Protein AF-A0A969F744-F1 (afdb_monomer_lite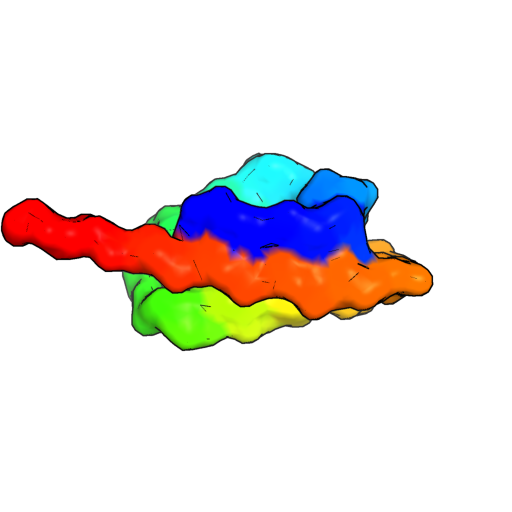)

pLDDT: mean 96.56, std 3.86, range [72.31, 98.5]

Structure (mmCIF, N/CA/C/O backbone):
data_AF-A0A969F744-F1
#
_entry.id   AF-A0A969F744-F1
#
loop_
_atom_site.group_PDB
_atom_site.id
_atom_site.type_symbol
_atom_site.label_atom_id
_atom_site.label_alt_id
_atom_site.label_comp_id
_atom_site.label_asym_id
_atom_site.label_entity_id
_atom_site.label_seq_id
_atom_site.pdbx_PDB_ins_code
_atom_site.Cartn_x
_atom_site.Cartn_y
_atom_site.Cartn_z
_atom_site.occupancy
_atom_site.B_iso_or_equiv
_atom_site.auth_seq_id
_atom_site.auth_comp_id
_atom_site.auth_asym_id
_atom_site.auth_atom_id
_atom_site.pdbx_PDB_model_num
ATOM 1 N N . MET A 1 1 ? -8.058 1.887 -1.271 1.00 94.62 1 MET A N 1
ATOM 2 C CA . MET A 1 1 ? -6.631 2.225 -1.446 1.00 94.62 1 MET A CA 1
ATOM 3 C C . MET A 1 1 ? -6.467 3.020 -2.727 1.00 94.62 1 MET A C 1
ATOM 5 O O . MET A 1 1 ? -7.098 2.675 -3.717 1.00 94.62 1 MET A O 1
ATOM 9 N N . LEU A 1 2 ? -5.645 4.065 -2.699 1.00 97.44 2 LEU A N 1
ATOM 10 C CA . LEU A 1 2 ? -5.138 4.746 -3.892 1.00 97.44 2 LEU A CA 1
ATOM 11 C C . LEU A 1 2 ? -3.606 4.652 -3.873 1.00 97.44 2 LEU A C 1
ATOM 13 O O . LEU A 1 2 ? -3.007 4.855 -2.818 1.00 97.44 2 LEU A O 1
ATOM 17 N N . CYS A 1 3 ? -2.987 4.331 -5.009 1.00 96.81 3 CYS A N 1
ATOM 18 C CA . CYS A 1 3 ? -1.534 4.203 -5.173 1.00 96.81 3 CYS A CA 1
ATOM 19 C C . CYS A 1 3 ? -1.059 4.917 -6.444 1.00 96.81 3 CYS A C 1
ATOM 21 O O . CYS A 1 3 ? -1.826 5.040 -7.400 1.00 96.81 3 CYS A O 1
ATOM 23 N N . SER A 1 4 ? 0.206 5.345 -6.463 1.00 97.88 4 SER A N 1
ATOM 24 C CA . SER A 1 4 ? 0.927 5.647 -7.705 1.00 97.88 4 SER A CA 1
ATOM 25 C C . SER A 1 4 ? 1.433 4.370 -8.394 1.00 97.88 4 SER A C 1
ATOM 27 O O . SER A 1 4 ? 1.453 3.277 -7.815 1.00 97.88 4 SER A O 1
ATOM 29 N N . ASP A 1 5 ? 1.878 4.520 -9.637 1.00 97.31 5 ASP A N 1
ATOM 30 C CA . ASP A 1 5 ? 2.581 3.506 -10.427 1.00 97.31 5 ASP A CA 1
ATOM 31 C C . ASP A 1 5 ? 3.919 3.082 -9.810 1.00 97.31 5 ASP A C 1
ATOM 33 O O . ASP A 1 5 ? 4.287 1.914 -9.929 1.00 97.31 5 ASP A O 1
ATOM 37 N N . GLY A 1 6 ? 4.572 3.950 -9.033 1.00 97.81 6 GLY A N 1
ATOM 38 C CA . GLY A 1 6 ? 5.721 3.566 -8.208 1.00 97.81 6 GLY A CA 1
ATOM 39 C C . GLY A 1 6 ? 5.463 2.398 -7.239 1.00 97.81 6 GLY A C 1
ATOM 40 O O . GLY A 1 6 ? 6.411 1.697 -6.884 1.00 97.81 6 GLY A O 1
ATOM 41 N N . LEU A 1 7 ? 4.209 2.131 -6.841 1.00 98.12 7 LEU A N 1
ATOM 42 C CA . LEU A 1 7 ? 3.834 0.902 -6.123 1.00 98.12 7 LEU A CA 1
ATOM 43 C C . LEU A 1 7 ? 3.242 -0.142 -7.073 1.00 98.12 7 LEU A C 1
ATOM 45 O O . LEU A 1 7 ? 3.764 -1.247 -7.198 1.00 98.12 7 LEU A O 1
ATOM 49 N N . CYS A 1 8 ? 2.138 0.210 -7.727 1.00 97.12 8 CYS A N 1
ATOM 50 C CA . CYS A 1 8 ? 1.287 -0.747 -8.432 1.00 97.12 8 CYS A CA 1
ATOM 51 C C . CYS A 1 8 ? 1.904 -1.242 -9.762 1.00 97.12 8 CYS A C 1
ATOM 53 O O . CYS A 1 8 ? 1.459 -2.239 -10.320 1.00 97.12 8 CYS A O 1
ATOM 55 N N . GLY A 1 9 ? 2.973 -0.598 -10.248 1.00 97.00 9 GLY A N 1
ATOM 56 C CA . GLY A 1 9 ? 3.804 -1.097 -11.348 1.00 97.00 9 GLY A CA 1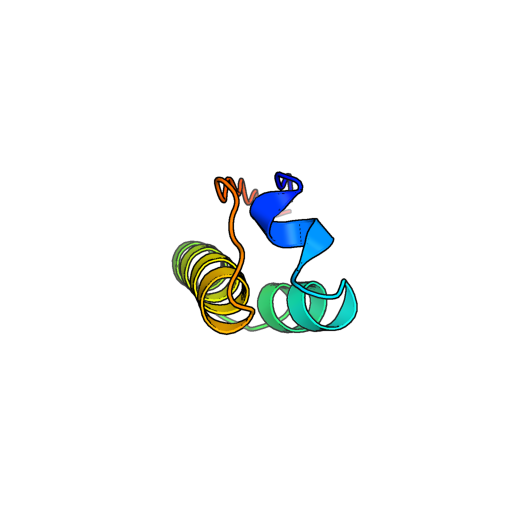
ATOM 57 C C . GLY A 1 9 ? 4.884 -2.103 -10.927 1.00 97.00 9 GLY A C 1
ATOM 58 O O . GLY A 1 9 ? 5.434 -2.788 -11.788 1.00 97.00 9 GLY A O 1
ATOM 59 N N . PHE A 1 10 ? 5.188 -2.210 -9.628 1.00 97.94 10 PHE A N 1
ATOM 60 C CA . PHE A 1 10 ? 6.304 -3.011 -9.099 1.00 97.94 10 PHE A CA 1
ATOM 61 C C . PHE A 1 10 ? 5.869 -4.118 -8.135 1.00 97.94 10 PHE A C 1
ATOM 63 O O . PHE A 1 10 ? 6.556 -5.131 -8.010 1.00 97.94 10 PHE A O 1
ATOM 70 N N . VAL A 1 11 ? 4.735 -3.947 -7.456 1.00 98.19 11 VAL A N 1
ATOM 71 C CA . VAL A 1 11 ? 4.175 -4.913 -6.508 1.00 98.19 11 VAL A CA 1
ATOM 72 C C . VAL A 1 11 ? 2.875 -5.461 -7.086 1.00 98.19 11 VAL A C 1
ATOM 74 O O . VAL A 1 11 ? 2.019 -4.695 -7.518 1.00 98.19 11 VAL A O 1
ATOM 77 N N . SER A 1 12 ? 2.731 -6.788 -7.114 1.00 98.06 12 SER A N 1
ATOM 78 C CA . SER A 1 12 ? 1.542 -7.428 -7.681 1.00 98.06 12 SER A CA 1
ATOM 79 C C . SER A 1 12 ? 0.298 -7.190 -6.828 1.00 98.06 12 SER A C 1
ATOM 81 O O . SER A 1 12 ? 0.377 -7.098 -5.600 1.00 98.06 12 SER A O 1
ATOM 83 N N . ASP A 1 13 ? -0.866 -7.198 -7.478 1.00 97.75 13 ASP A N 1
ATOM 84 C CA . ASP A 1 13 ? -2.163 -7.095 -6.802 1.00 97.75 13 ASP A CA 1
ATOM 85 C C . ASP A 1 13 ? -2.330 -8.160 -5.709 1.00 97.75 13 ASP A C 1
ATOM 87 O O . ASP A 1 13 ? -2.831 -7.860 -4.629 1.00 97.75 13 ASP A O 1
ATOM 91 N N . ASP A 1 14 ? -1.856 -9.389 -5.939 1.00 98.38 14 ASP A N 1
ATOM 92 C CA . ASP A 1 14 ? -1.898 -10.462 -4.938 1.00 98.38 14 ASP A CA 1
ATOM 93 C C . ASP A 1 14 ? -1.078 -10.117 -3.686 1.00 98.38 14 ASP A C 1
ATOM 95 O O . ASP A 1 14 ? -1.530 -10.338 -2.564 1.00 98.38 14 ASP A O 1
ATOM 99 N N . ALA A 1 15 ? 0.121 -9.548 -3.851 1.00 98.06 15 ALA A N 1
ATOM 100 C CA . ALA A 1 15 ? 0.960 -9.145 -2.726 1.00 98.06 15 ALA A CA 1
ATOM 101 C C . ALA A 1 15 ? 0.346 -7.965 -1.958 1.00 98.06 15 ALA A C 1
ATOM 103 O O . ALA A 1 15 ? 0.314 -7.988 -0.727 1.00 98.06 15 ALA A O 1
ATOM 104 N N . ILE A 1 16 ? -0.200 -6.977 -2.675 1.00 98.12 16 ILE A N 1
ATOM 105 C CA . ILE A 1 16 ? -0.928 -5.847 -2.082 1.00 98.12 16 ILE A CA 1
ATOM 106 C C . ILE A 1 16 ? -2.129 -6.361 -1.281 1.00 98.12 16 ILE A C 1
ATOM 108 O O . ILE A 1 16 ? -2.284 -6.020 -0.110 1.00 98.12 16 ILE A O 1
ATOM 112 N N . ASN A 1 17 ? -2.947 -7.233 -1.874 1.00 97.81 17 ASN A N 1
ATOM 113 C CA . ASN A 1 17 ? -4.107 -7.824 -1.211 1.00 97.81 17 ASN A CA 1
ATOM 114 C C . ASN A 1 17 ? -3.710 -8.628 0.030 1.00 97.81 17 ASN A C 1
ATOM 116 O O . ASN A 1 17 ? -4.393 -8.547 1.049 1.00 97.81 17 ASN A O 1
ATOM 120 N N . ASN A 1 18 ? -2.608 -9.376 -0.019 1.00 98.25 18 ASN A N 1
ATOM 121 C CA . ASN A 1 18 ? -2.121 -10.111 1.146 1.00 98.25 18 ASN A CA 1
ATOM 122 C C . ASN A 1 18 ? -1.767 -9.178 2.310 1.00 98.25 18 ASN A C 1
ATOM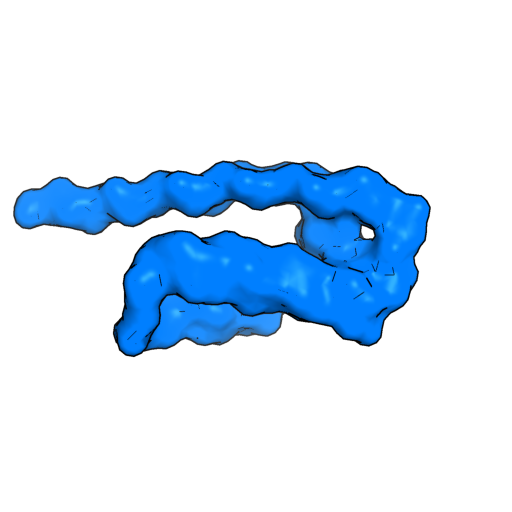 124 O O . ASN A 1 18 ? -2.090 -9.519 3.442 1.00 98.25 18 ASN A O 1
ATOM 128 N N . ILE A 1 19 ? -1.155 -8.016 2.049 1.00 98.12 19 ILE A N 1
ATOM 129 C CA . ILE A 1 19 ? -0.826 -7.010 3.077 1.00 98.12 19 ILE A CA 1
ATOM 130 C C . ILE A 1 19 ? -2.098 -6.369 3.652 1.00 98.12 19 ILE A C 1
ATOM 132 O O . ILE A 1 19 ? -2.230 -6.236 4.868 1.00 98.12 19 ILE A O 1
ATOM 136 N N . LEU A 1 20 ? -3.054 -6.004 2.790 1.00 97.06 20 LEU A N 1
ATOM 137 C CA . LEU A 1 20 ? -4.297 -5.334 3.194 1.00 97.06 20 LEU A CA 1
ATOM 138 C C . LEU A 1 20 ? -5.253 -6.224 4.003 1.00 97.06 20 LEU A C 1
ATOM 140 O O . LEU A 1 20 ? -6.106 -5.701 4.712 1.00 97.06 20 LEU A O 1
ATOM 144 N N . ASN A 1 21 ? -5.136 -7.549 3.890 1.00 96.44 21 ASN A N 1
ATOM 145 C CA . ASN A 1 21 ? -5.988 -8.506 4.607 1.00 96.44 21 ASN A CA 1
ATOM 146 C C . ASN A 1 21 ? -5.380 -9.002 5.931 1.00 96.44 21 ASN A C 1
ATOM 148 O O . ASN A 1 21 ? -5.940 -9.903 6.558 1.00 96.44 21 ASN A O 1
ATOM 152 N N . GLN A 1 22 ? -4.234 -8.466 6.357 1.00 95.94 22 GLN A N 1
ATOM 153 C CA . GLN A 1 22 ? -3.652 -8.818 7.652 1.00 95.94 22 GLN A CA 1
ATOM 154 C C . GLN A 1 22 ? -4.394 -8.120 8.794 1.00 95.94 22 GLN A C 1
ATOM 156 O O . GLN A 1 22 ? -4.778 -6.960 8.676 1.00 95.94 22 GLN A O 1
ATOM 161 N N . ASP A 1 23 ? -4.556 -8.814 9.921 1.00 95.94 23 ASP A N 1
ATOM 162 C CA . ASP A 1 23 ? -5.082 -8.222 11.155 1.00 95.94 23 ASP A CA 1
ATOM 163 C C . ASP A 1 23 ? -3.989 -7.376 11.824 1.00 95.94 23 ASP A C 1
ATOM 165 O O . ASP A 1 23 ? -3.239 -7.844 12.684 1.00 95.94 23 ASP A O 1
ATOM 169 N N . GLN A 1 24 ? -3.827 -6.147 11.334 1.00 96.44 24 GLN A N 1
ATOM 170 C CA . GLN A 1 24 ? -2.808 -5.213 11.797 1.00 96.44 24 GLN A CA 1
ATOM 171 C C . GLN A 1 24 ? -3.262 -3.751 11.670 1.00 96.44 24 GLN A C 1
ATOM 173 O O . GLN A 1 24 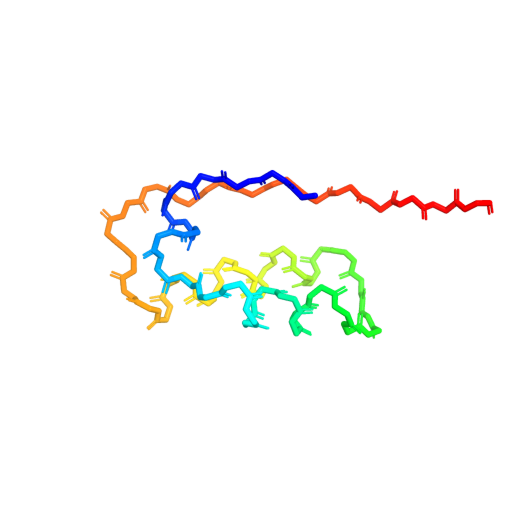? -4.167 -3.446 10.895 1.00 96.44 24 GLN A O 1
ATOM 178 N N . PRO A 1 25 ? -2.639 -2.810 12.405 1.00 97.25 25 PRO A N 1
ATOM 179 C CA . PRO A 1 25 ? -2.979 -1.395 12.293 1.00 97.25 25 PRO A CA 1
ATOM 180 C C . PRO A 1 25 ? -2.775 -0.854 10.871 1.00 97.25 25 PRO A C 1
ATOM 182 O O . PRO A 1 25 ? -1.772 -1.159 10.226 1.00 97.25 25 PRO A O 1
ATOM 185 N N . ILE A 1 26 ? -3.660 0.044 10.422 1.00 96.69 26 ILE A N 1
ATOM 186 C CA . ILE A 1 26 ? -3.602 0.635 9.072 1.00 96.69 26 ILE A CA 1
ATOM 187 C C . ILE A 1 26 ? -2.246 1.286 8.747 1.00 96.69 26 ILE A C 1
ATOM 189 O O . ILE A 1 26 ? -1.783 1.214 7.613 1.00 96.69 26 ILE A O 1
ATOM 193 N N . GLN A 1 27 ? -1.574 1.883 9.740 1.00 96.69 27 GLN A N 1
ATOM 194 C CA . GLN A 1 27 ? -0.244 2.467 9.547 1.00 96.69 27 GLN A CA 1
ATOM 195 C C . GLN A 1 27 ? 0.795 1.400 9.178 1.00 96.69 27 GLN A C 1
ATOM 197 O O . GLN A 1 27 ? 1.603 1.629 8.284 1.00 96.69 27 GLN A O 1
ATOM 202 N N . GLN A 1 28 ? 0.732 0.223 9.808 1.00 98.19 28 GLN A N 1
ATOM 203 C CA . GLN A 1 28 ? 1.633 -0.882 9.490 1.00 98.19 28 GLN A CA 1
ATOM 204 C C . GLN A 1 28 ? 1.403 -1.375 8.057 1.00 98.19 28 GLN A C 1
ATOM 206 O O . GLN A 1 28 ? 2.363 -1.604 7.332 1.00 98.19 28 GLN A O 1
ATOM 211 N N . MET A 1 29 ? 0.146 -1.432 7.602 1.00 98.31 29 MET A N 1
ATOM 212 C CA . MET A 1 29 ? -0.163 -1.780 6.209 1.00 98.3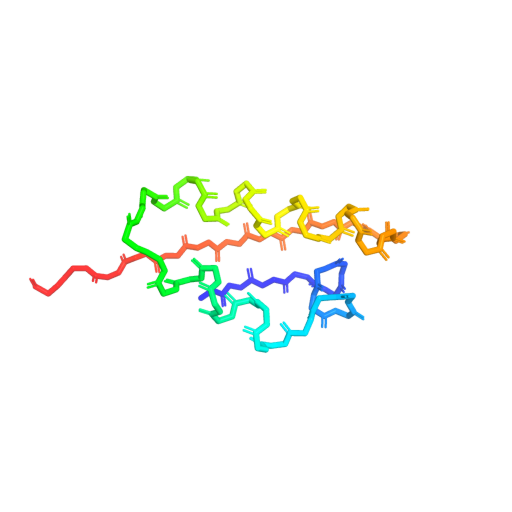1 29 MET A CA 1
ATOM 213 C C . MET A 1 29 ? 0.456 -0.789 5.212 1.00 98.31 29 MET A C 1
ATOM 215 O O . MET A 1 29 ? 0.962 -1.205 4.172 1.00 98.31 29 MET A O 1
ATOM 219 N N . VAL A 1 30 ? 0.426 0.519 5.505 1.00 97.75 30 VAL A N 1
ATOM 220 C CA . VAL A 1 30 ? 1.073 1.538 4.654 1.00 97.75 30 VAL A CA 1
ATOM 221 C C . VAL A 1 30 ? 2.582 1.302 4.586 1.00 97.75 30 VAL A C 1
ATOM 223 O O . VAL A 1 30 ? 3.152 1.312 3.493 1.00 97.75 30 VAL A O 1
ATOM 226 N N . ASP A 1 31 ? 3.214 1.066 5.735 1.00 98.19 31 ASP A N 1
ATOM 227 C CA . ASP A 1 31 ? 4.656 0.840 5.822 1.00 98.19 31 ASP A CA 1
ATOM 228 C C . ASP A 1 31 ? 5.061 -0.445 5.081 1.00 98.19 31 ASP A C 1
ATOM 230 O O . ASP A 1 31 ? 6.051 -0.458 4.348 1.00 98.19 31 ASP A O 1
ATOM 234 N N . ASP A 1 32 ? 4.264 -1.508 5.189 1.00 98.50 32 ASP A N 1
ATOM 235 C CA . ASP A 1 32 ? 4.485 -2.773 4.488 1.00 98.50 32 ASP A CA 1
ATOM 236 C C . ASP A 1 32 ? 4.367 -2.615 2.964 1.00 98.50 32 ASP A C 1
ATOM 238 O O . ASP A 1 32 ? 5.204 -3.137 2.224 1.00 98.50 32 ASP A O 1
ATOM 242 N N . LEU A 1 33 ? 3.381 -1.850 2.478 1.00 98.38 33 LEU A N 1
ATOM 243 C CA . LEU A 1 33 ? 3.243 -1.536 1.049 1.00 98.38 33 LEU A CA 1
ATOM 244 C C . LEU A 1 33 ? 4.443 -0.734 0.531 1.00 98.38 33 LEU A C 1
ATOM 246 O O . LEU A 1 33 ? 4.972 -1.029 -0.543 1.00 98.38 33 LEU A O 1
ATOM 250 N N . TYR A 1 34 ? 4.908 0.252 1.301 1.00 97.94 34 TYR A N 1
ATOM 251 C CA . TYR A 1 34 ? 6.107 1.018 0.962 1.00 97.94 34 TYR A CA 1
ATOM 252 C C . TYR A 1 34 ? 7.354 0.121 0.911 1.00 97.94 34 TYR A C 1
ATOM 254 O O . TYR A 1 34 ? 8.107 0.142 -0.066 1.00 97.94 34 TYR A O 1
ATOM 262 N N . ASN A 1 35 ? 7.543 -0.729 1.921 1.00 98.25 35 ASN A N 1
ATOM 263 C CA . ASN A 1 35 ? 8.673 -1.653 1.993 1.00 98.25 35 ASN A CA 1
ATOM 264 C C . ASN A 1 35 ? 8.649 -2.696 0.869 1.00 98.25 35 ASN A C 1
ATOM 266 O O . ASN A 1 35 ? 9.712 -3.069 0.362 1.00 98.25 35 ASN A O 1
ATOM 270 N N . ALA A 1 36 ? 7.466 -3.137 0.438 1.00 98.31 36 ALA A N 1
ATOM 271 C CA . ALA A 1 36 ? 7.311 -4.021 -0.711 1.00 98.31 36 ALA A CA 1
ATOM 272 C C . ALA A 1 36 ? 7.800 -3.352 -2.008 1.00 98.31 36 ALA A C 1
ATOM 274 O O . ALA A 1 36 ? 8.563 -3.966 -2.752 1.00 98.31 36 ALA A O 1
ATOM 275 N N . ALA A 1 37 ? 7.450 -2.081 -2.244 1.00 98.25 37 ALA A N 1
ATOM 276 C CA . ALA A 1 37 ? 7.936 -1.329 -3.405 1.00 98.25 37 ALA A CA 1
ATOM 277 C C . ALA A 1 37 ? 9.462 -1.136 -3.381 1.00 98.25 37 ALA A C 1
ATOM 279 O O . ALA A 1 37 ? 10.129 -1.323 -4.400 1.00 98.25 37 ALA A O 1
ATOM 280 N N . MET A 1 38 ? 10.031 -0.818 -2.213 1.00 97.81 38 MET A N 1
ATOM 281 C CA . MET A 1 38 ? 11.487 -0.699 -2.052 1.00 97.81 38 MET A CA 1
ATOM 282 C C . MET A 1 38 ? 12.193 -2.036 -2.295 1.00 97.81 38 MET A C 1
ATOM 284 O O . MET A 1 38 ? 13.201 -2.089 -2.997 1.00 97.81 38 MET A O 1
ATOM 288 N N . SER A 1 39 ? 11.633 -3.133 -1.782 1.00 98.12 39 SER A N 1
ATOM 289 C CA . SER A 1 39 ? 12.173 -4.485 -1.979 1.00 98.12 39 SER A CA 1
ATOM 290 C C . SER A 1 39 ? 12.076 -4.950 -3.435 1.00 98.12 39 SER A C 1
ATOM 292 O O . SER A 1 39 ? 12.931 -5.700 -3.905 1.00 98.12 39 SER A O 1
ATOM 294 N N . ALA A 1 40 ? 11.075 -4.466 -4.173 1.00 97.56 40 ALA A N 1
ATOM 295 C CA . ALA A 1 40 ? 10.934 -4.672 -5.612 1.00 97.56 40 ALA A CA 1
ATOM 296 C C . ALA A 1 40 ? 11.888 -3.796 -6.453 1.00 97.56 40 ALA A C 1
ATOM 298 O O . ALA A 1 40 ? 11.874 -3.890 -7.679 1.00 97.56 40 ALA A O 1
ATOM 299 N N . ASN A 1 41 ? 12.738 -2.978 -5.816 1.00 96.69 41 ASN A N 1
ATOM 300 C CA . ASN A 1 41 ? 13.607 -1.989 -6.459 1.00 96.69 41 ASN A CA 1
ATOM 301 C C . ASN A 1 41 ? 12.827 -1.010 -7.349 1.00 96.69 41 ASN A C 1
ATOM 303 O O . ASN A 1 41 ? 13.274 -0.681 -8.451 1.00 96.69 41 ASN A O 1
ATOM 307 N N . SER A 1 42 ? 11.665 -0.551 -6.868 1.00 96.38 42 SER A N 1
ATOM 308 C CA . SER A 1 42 ? 10.936 0.537 -7.518 1.00 96.38 42 SER A CA 1
ATOM 309 C C . SER A 1 42 ? 11.857 1.739 -7.714 1.00 96.38 42 SER A C 1
ATOM 311 O O . SER A 1 42 ? 12.544 2.176 -6.789 1.00 96.38 42 SER A O 1
ATOM 313 N N . ASN A 1 43 ? 11.906 2.237 -8.947 1.00 95.50 43 ASN A N 1
ATOM 314 C CA . ASN A 1 43 ? 12.754 3.358 -9.348 1.00 95.50 43 ASN A CA 1
ATOM 315 C C . ASN A 1 43 ? 11.955 4.655 -9.549 1.00 95.50 43 ASN A C 1
ATOM 317 O O . ASN A 1 43 ? 12.452 5.584 -10.185 1.00 95.50 43 ASN A O 1
ATOM 321 N N . ASP A 1 44 ? 10.738 4.705 -9.009 1.00 97.00 44 ASP A N 1
ATOM 322 C CA . ASP A 1 44 ? 9.818 5.830 -9.110 1.00 97.00 44 ASP A CA 1
ATOM 323 C C . ASP A 1 44 ? 9.301 6.258 -7.724 1.00 97.00 44 ASP A C 1
ATOM 325 O O . ASP A 1 44 ? 9.513 5.591 -6.708 1.00 97.00 44 ASP A O 1
ATOM 329 N N . ASN A 1 45 ? 8.628 7.404 -7.667 1.00 97.75 45 ASN A N 1
ATOM 330 C CA . ASN A 1 45 ? 8.031 7.919 -6.449 1.00 97.75 45 ASN A CA 1
ATOM 331 C C . ASN A 1 45 ? 6.861 7.038 -5.994 1.00 97.75 45 ASN A C 1
ATOM 333 O O . ASN A 1 45 ? 5.848 6.869 -6.679 1.00 97.75 45 ASN A O 1
ATOM 337 N N . VAL A 1 46 ? 6.960 6.548 -4.763 1.00 97.56 46 VAL A N 1
ATOM 338 C CA . VAL A 1 46 ? 5.917 5.735 -4.139 1.00 97.56 46 VAL A CA 1
ATOM 339 C C . VAL A 1 46 ? 4.983 6.632 -3.332 1.00 97.56 46 VAL A C 1
ATOM 341 O O . VAL A 1 46 ? 5.404 7.292 -2.386 1.00 97.56 46 VAL A O 1
ATOM 344 N N . THR A 1 47 ? 3.702 6.662 -3.697 1.00 97.25 47 THR A N 1
ATOM 345 C CA . THR A 1 47 ? 2.640 7.342 -2.940 1.00 97.25 47 THR A CA 1
ATOM 346 C C . THR A 1 47 ? 1.488 6.376 -2.701 1.00 97.25 47 THR A C 1
ATOM 348 O O . THR A 1 47 ? 1.021 5.727 -3.636 1.00 97.25 47 THR A O 1
ATOM 351 N N . VAL A 1 48 ? 1.013 6.290 -1.455 1.00 97.19 48 VAL A N 1
ATOM 352 C CA . VAL A 1 48 ? -0.085 5.401 -1.050 1.00 97.19 48 VAL A CA 1
ATOM 353 C C . VAL A 1 48 ? -1.015 6.127 -0.086 1.00 97.19 48 VAL A C 1
ATOM 355 O O . VAL A 1 48 ? -0.564 6.794 0.840 1.00 97.19 48 VAL A O 1
ATOM 358 N N . ILE A 1 49 ? -2.321 5.966 -0.290 1.00 97.50 49 ILE A N 1
ATOM 359 C CA . ILE A 1 49 ? -3.368 6.400 0.636 1.00 97.50 49 ILE A CA 1
ATOM 360 C C . ILE A 1 49 ? -4.248 5.191 0.957 1.00 97.50 49 ILE A C 1
ATOM 362 O O . ILE A 1 49 ? -4.906 4.624 0.073 1.00 97.50 49 ILE A O 1
ATOM 366 N N . LEU A 1 50 ? -4.286 4.817 2.236 1.00 97.25 50 LEU A N 1
ATOM 367 C CA . LEU A 1 50 ? -5.223 3.833 2.769 1.00 97.25 50 LEU A CA 1
ATOM 368 C C . LEU A 1 50 ? -6.350 4.534 3.523 1.00 97.25 50 LEU A C 1
ATOM 370 O O . LEU A 1 50 ? -6.136 5.517 4.227 1.00 97.25 50 LEU A O 1
ATOM 374 N N . VAL A 1 51 ? -7.561 4.016 3.339 1.00 95.88 51 VAL A N 1
ATOM 375 C CA . VAL A 1 51 ? -8.767 4.437 4.050 1.00 95.88 51 VAL A CA 1
ATOM 376 C C . VAL A 1 51 ? -9.420 3.162 4.548 1.00 95.88 51 VAL A C 1
ATOM 378 O O . VAL A 1 51 ? -9.732 2.282 3.744 1.00 95.88 51 VAL A O 1
ATOM 381 N N . GLU A 1 52 ? -9.589 3.070 5.858 1.00 93.06 52 GLU A N 1
ATOM 382 C CA . GLU A 1 52 ? -10.339 2.005 6.507 1.00 93.06 52 GLU A CA 1
ATOM 383 C C . GLU A 1 52 ? -11.774 2.481 6.736 1.00 93.06 52 GLU A C 1
ATOM 385 O O . GLU A 1 52 ? -12.010 3.622 7.140 1.00 93.06 52 GLU A O 1
ATOM 390 N N . PHE A 1 53 ? -12.732 1.604 6.452 1.00 90.25 53 PHE A N 1
ATOM 391 C CA . PHE A 1 53 ? -14.141 1.845 6.720 1.00 90.25 53 PHE A CA 1
ATOM 392 C C . PHE A 1 53 ? -14.568 0.944 7.871 1.00 90.25 53 PHE A C 1
ATOM 394 O O . PHE A 1 53 ? -14.519 -0.279 7.752 1.00 90.25 53 PHE A O 1
ATOM 401 N N . SER A 1 54 ? -15.017 1.547 8.964 1.00 86.25 54 SER A N 1
ATOM 402 C CA . SER A 1 54 ? -15.788 0.865 9.996 1.00 86.25 54 SER A CA 1
ATOM 403 C C . SER A 1 54 ? -17.276 1.094 9.726 1.00 86.25 54 SER A C 1
ATOM 405 O O . SER A 1 54 ? -17.693 2.212 9.415 1.00 86.25 54 SER A O 1
ATOM 407 N N . LEU A 1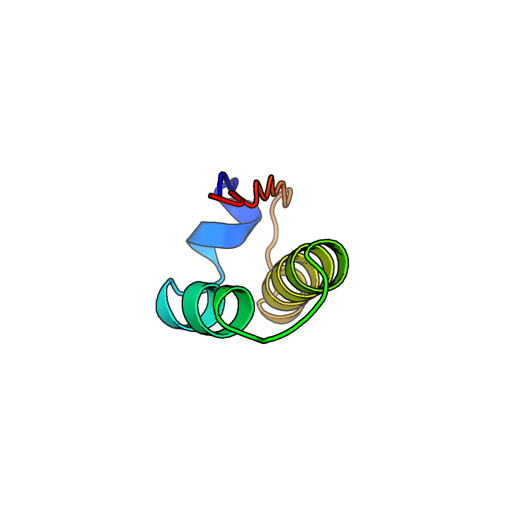 55 ? -18.057 0.012 9.770 1.00 72.31 55 LEU A N 1
ATOM 408 C CA . LEU A 1 55 ? -19.522 0.056 9.704 1.00 72.31 55 LEU A CA 1
ATOM 409 C C . LEU A 1 55 ? -20.119 0.300 11.091 1.00 72.31 55 LEU A C 1
ATOM 411 O O . LEU A 1 55 ? -19.558 -0.240 12.071 1.00 72.31 55 LEU A O 1
#

Foldseek 3Di:
DDKDCLQPVQDDPVRLVVLVPDPDDPVVSVVSSVVSSVVSVRPDDIDDDDDDDDD

Secondary structure (DSSP, 8-state):
-EE-HHHHTTS-HHHHHHHHTSSS-HHHHHHHHHHHHHHTT--S---EE------

Radius of gyration: 10.8 Å; chains: 1; bounding box: 33×18×24 Å

Sequence (55 aa):
MLCSDGLCGFVSDDAINNILNQDQPIQQMVDDLYNAAMSANSNDNVTVILVEFSL